Protein AF-A0A0R3EWM0-F1 (afdb_monomer)

Nearest PDB structures (foldseek):
  6puz-assembly1_A  TM=4.539E-01  e=3.784E+00  Saccharolobus solfataricus P2
  8fnm-assembly1_G  TM=4.538E-01  e=4.320E+00  Homo sapiens
  7usf-assembly1_A  TM=4.147E-01  e=6.431E+00  Mouse mammary tumor virus
  8fnh-assembly1_G  TM=4.161E-01  e=6.019E+00  Homo sapiens
  2rn7-assembly1_A  TM=3.243E-01  e=5.632E+00  Shigella flexneri

Solvent-accessible surface area (backbone atoms only — not comparable to full-atom values): 11299 Å² total; per-residue (Å²): 136,88,40,61,96,78,70,48,43,92,90,48,84,50,70,66,38,45,52,53,52,51,51,51,52,48,53,51,50,54,52,49,47,68,63,45,47,65,55,50,50,52,49,50,50,52,48,55,49,52,49,51,56,55,50,55,69,53,58,77,56,77,81,81,50,72,68,55,48,54,57,42,54,41,75,90,52,59,56,64,60,46,12,64,75,68,78,47,51,52,66,59,33,53,52,56,53,71,49,75,80,78,76,76,92,83,74,82,85,70,82,80,76,89,72,88,77,90,77,94,74,92,74,95,73,78,89,76,72,78,75,76,78,71,84,74,85,71,83,73,85,73,87,75,85,75,84,84,78,88,76,82,84,77,86,76,89,79,82,89,82,87,83,88,80,86,132

Mean predicted aligned error: 20.31 Å

pLDDT: mean 70.45, std 22.78, range [35.5, 98.19]

Foldseek 3Di:
DQDPPVSEDPPDPDPVNVVVVVVVVVVVVVVVCVVCVVVVVVVVVVVVVVVVVVVVVVVVPPDQDPVLLVLLLPPVDPLVVSCVVVVHDSVVSVCSNPPDDPPPDDDPPDDDDDDDDDDDDDDPDDPPPPPPPDDPPPPPPPDDPDDDDPDDPDDDDDDDDDDDDDD

Structure (mmCIF, N/CA/C/O backbone):
data_AF-A0A0R3EWM0-F1
#
_entry.id   AF-A0A0R3EWM0-F1
#
loop_
_atom_site.group_PDB
_atom_site.id
_atom_site.type_symbol
_atom_site.label_atom_id
_atom_site.label_alt_id
_atom_site.label_comp_id
_atom_site.label_asym_id
_atom_site.label_entity_id
_atom_site.label_seq_id
_atom_site.pdbx_PDB_ins_code
_atom_site.Cartn_x
_atom_site.Cartn_y
_atom_site.Cartn_z
_atom_site.occupancy
_atom_site.B_iso_or_equiv
_atom_site.auth_seq_id
_atom_site.auth_comp_id
_atom_site.auth_asym_id
_atom_site.auth_atom_id
_atom_site.pdbx_PDB_model_num
ATOM 1 N N . MET A 1 1 ? -29.289 -12.438 41.630 1.00 63.06 1 MET A N 1
ATOM 2 C CA . MET A 1 1 ? -27.905 -12.883 41.915 1.00 63.06 1 MET A CA 1
ATOM 3 C C . MET A 1 1 ? -27.040 -11.646 42.086 1.00 63.06 1 MET A C 1
ATOM 5 O O . MET A 1 1 ? -27.199 -10.721 41.302 1.00 63.06 1 MET A O 1
ATOM 9 N N . LYS A 1 2 ? -26.219 -11.570 43.141 1.00 68.06 2 LYS A N 1
ATOM 10 C CA . LYS A 1 2 ? -25.266 -10.465 43.342 1.00 68.06 2 LYS A CA 1
ATOM 11 C C . LYS A 1 2 ? -23.960 -10.847 42.635 1.00 68.06 2 LYS A C 1
ATOM 13 O O . LYS A 1 2 ? -23.447 -11.931 42.885 1.00 68.06 2 LYS A O 1
ATOM 18 N N . HIS A 1 3 ? -23.487 -10.006 41.725 1.00 69.19 3 HIS A N 1
ATOM 19 C CA . HIS A 1 3 ? -22.312 -10.239 40.879 1.00 69.19 3 HIS A CA 1
ATOM 20 C C . HIS A 1 3 ? -21.165 -9.396 41.424 1.00 69.19 3 HIS A C 1
ATOM 22 O O . HIS A 1 3 ? -21.308 -8.176 41.442 1.00 69.19 3 HIS A O 1
ATOM 28 N N . GLY A 1 4 ? -20.069 -10.030 41.852 1.00 67.81 4 GLY A N 1
ATOM 29 C CA . GLY A 1 4 ? -18.854 -9.362 42.333 1.00 67.81 4 GLY A CA 1
ATOM 30 C C . GLY A 1 4 ? -19.058 -8.241 43.368 1.00 67.81 4 GLY A C 1
ATOM 31 O O . GLY A 1 4 ? -20.158 -7.959 43.835 1.00 67.81 4 GLY A O 1
ATOM 32 N N . VAL A 1 5 ? -17.967 -7.570 43.737 1.00 68.69 5 VAL A N 1
ATOM 33 C CA . VAL A 1 5 ? -18.013 -6.339 44.556 1.00 68.69 5 VAL A CA 1
ATOM 34 C C . VAL A 1 5 ? -18.335 -5.111 43.686 1.00 68.69 5 VAL A C 1
ATOM 36 O O . VAL A 1 5 ? -18.838 -4.113 44.187 1.00 68.69 5 VAL A O 1
ATOM 39 N N . ALA A 1 6 ? -18.119 -5.210 42.369 1.00 72.56 6 ALA A N 1
ATOM 40 C CA . ALA A 1 6 ? -18.274 -4.122 41.399 1.00 72.56 6 ALA A CA 1
ATOM 41 C C . ALA A 1 6 ? -19.497 -4.268 40.468 1.00 72.56 6 ALA A C 1
ATOM 43 O O . ALA A 1 6 ? -19.597 -3.563 39.470 1.00 72.56 6 ALA A O 1
ATOM 44 N N . GLY A 1 7 ? -20.415 -5.206 40.732 1.00 77.94 7 GLY A N 1
ATOM 45 C CA . GLY A 1 7 ? -21.566 -5.450 39.849 1.00 77.94 7 GLY A CA 1
ATOM 46 C C . GLY A 1 7 ? -21.240 -6.220 38.560 1.00 77.94 7 GLY A C 1
ATOM 47 O O . GLY A 1 7 ? -22.154 -6.493 37.783 1.00 77.94 7 GLY A O 1
ATOM 48 N N . PHE A 1 8 ? -19.977 -6.613 38.375 1.00 84.75 8 PHE A N 1
ATOM 49 C CA . PHE A 1 8 ? -19.453 -7.420 37.274 1.00 84.75 8 PHE A CA 1
ATOM 50 C C . PHE A 1 8 ? -18.498 -8.497 37.816 1.00 84.75 8 PHE A C 1
ATOM 52 O O . PHE A 1 8 ? -17.813 -8.289 38.821 1.00 84.75 8 PHE A O 1
ATOM 59 N N . GLN A 1 9 ? -18.452 -9.653 37.153 1.00 87.69 9 GLN A N 1
ATOM 60 C CA . GLN A 1 9 ? -17.506 -10.728 37.447 1.00 87.69 9 GLN A CA 1
ATOM 61 C C . GLN A 1 9 ? -17.085 -11.412 36.143 1.00 87.69 9 GLN A C 1
ATOM 63 O O . GLN A 1 9 ? -17.926 -11.994 35.452 1.00 87.69 9 GLN A O 1
ATOM 68 N N . SER A 1 10 ? -15.785 -11.391 35.843 1.00 84.56 10 SER A N 1
ATOM 69 C CA . SER A 1 10 ? -15.227 -12.097 34.689 1.00 84.56 10 SER A CA 1
ATOM 70 C C . SER A 1 10 ? -15.478 -13.606 34.802 1.00 84.56 10 SER A C 1
ATOM 72 O O . SER A 1 10 ? -15.408 -14.197 35.881 1.00 84.56 10 SER A O 1
ATOM 74 N N . GLY A 1 11 ? -15.849 -14.234 33.683 1.00 85.50 11 GLY A N 1
ATOM 75 C CA . GLY A 1 11 ? -16.196 -15.660 33.626 1.00 85.50 11 GLY A CA 1
ATOM 76 C C . GLY A 1 11 ? -17.598 -16.022 34.141 1.00 85.50 11 GLY A C 1
ATOM 77 O O . GLY A 1 11 ? -18.019 -17.171 33.999 1.00 85.50 11 GLY A O 1
ATOM 78 N N . CYS A 1 12 ? -18.359 -15.071 34.694 1.00 89.44 12 CYS A N 1
ATOM 79 C CA . CYS A 1 12 ? -19.775 -15.285 34.987 1.00 89.44 12 CYS A CA 1
ATOM 80 C C . CYS A 1 12 ? -20.580 -15.386 33.679 1.00 89.44 12 CYS A C 1
ATOM 82 O O . CYS A 1 12 ? -20.404 -14.574 32.776 1.00 89.44 12 CYS A O 1
ATOM 84 N N . ARG A 1 13 ? -21.491 -16.363 33.582 1.00 87.88 13 ARG A N 1
ATOM 85 C CA . ARG A 1 13 ? -22.293 -16.622 32.368 1.00 87.88 13 ARG A CA 1
ATOM 86 C C . ARG A 1 13 ? -23.702 -16.022 32.388 1.00 87.88 13 ARG A C 1
ATOM 88 O O . ARG A 1 13 ? -24.516 -16.365 31.537 1.00 87.88 13 ARG A O 1
ATOM 95 N N . CYS A 1 14 ? -24.030 -15.167 33.359 1.00 91.56 14 CYS A N 1
ATOM 96 C CA . CYS A 1 14 ? -25.318 -14.476 33.327 1.00 91.56 14 CYS A CA 1
ATOM 97 C C . CYS A 1 14 ? -25.343 -13.431 32.199 1.00 91.56 14 CYS A C 1
ATOM 99 O O . CYS A 1 14 ? -24.302 -12.899 31.813 1.00 91.56 14 CYS A O 1
ATOM 101 N N . VAL A 1 15 ? -26.544 -13.108 31.712 1.00 90.69 15 VAL A N 1
ATOM 102 C CA . VAL A 1 15 ? -26.737 -12.174 30.589 1.00 90.69 15 VAL A CA 1
ATOM 103 C C . VAL A 1 15 ? -26.060 -10.827 30.853 1.00 90.69 15 VAL A C 1
ATOM 105 O O . VAL A 1 15 ? -25.339 -10.339 29.997 1.00 90.69 15 VAL A O 1
ATOM 108 N N . LYS A 1 16 ? -26.207 -10.270 32.063 1.00 90.19 16 LYS A N 1
ATOM 109 C CA . LYS A 1 16 ? -25.603 -8.981 32.423 1.00 90.19 16 LYS A CA 1
ATOM 110 C C . LYS A 1 16 ? -24.076 -8.989 32.299 1.00 90.19 16 LYS A C 1
ATOM 112 O O . LYS A 1 16 ? -23.528 -8.144 31.606 1.00 90.19 16 LYS A O 1
ATOM 117 N N . CYS A 1 17 ? -23.396 -9.939 32.946 1.00 91.19 17 CYS A N 1
ATOM 118 C CA . CYS A 1 17 ? -21.934 -10.007 32.889 1.00 91.19 17 CYS A CA 1
ATOM 119 C C . CYS A 1 17 ? -21.436 -10.283 31.465 1.00 91.19 17 CYS A C 1
ATOM 121 O O . CYS A 1 17 ? -20.393 -9.772 31.081 1.00 91.19 17 CYS A O 1
ATOM 123 N N . PHE A 1 18 ? -22.182 -11.055 30.672 1.00 90.75 18 PHE A N 1
ATOM 124 C CA . PHE A 1 18 ? -21.844 -11.286 29.271 1.00 90.75 18 PHE A CA 1
ATOM 125 C C . PHE A 1 18 ? -21.962 -10.010 28.423 1.00 90.75 18 PHE A C 1
ATOM 127 O O . PHE A 1 18 ? -21.046 -9.701 27.662 1.00 90.75 18 PHE A O 1
ATOM 134 N N . THR A 1 19 ? -23.050 -9.247 28.5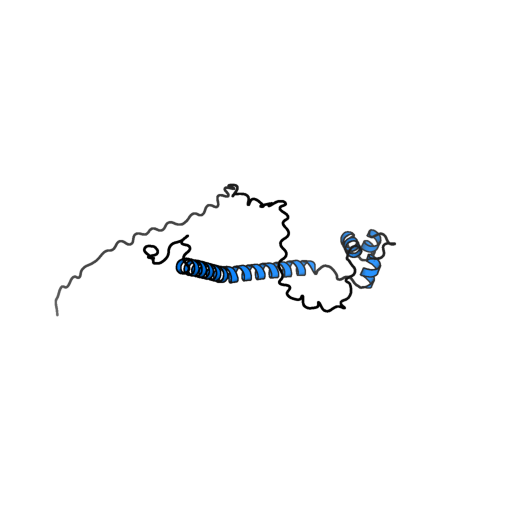72 1.00 91.62 19 THR A N 1
ATOM 135 C CA . THR A 1 19 ? -23.225 -7.959 27.885 1.00 91.62 19 THR A CA 1
ATOM 136 C C . THR A 1 19 ? -22.150 -6.961 28.304 1.00 91.62 19 THR A C 1
ATOM 138 O O . THR A 1 19 ? -21.540 -6.349 27.436 1.00 91.62 19 THR A O 1
ATOM 141 N N . ASP A 1 20 ? -21.865 -6.848 29.605 1.00 92.19 20 ASP A N 1
ATOM 142 C CA . ASP A 1 20 ? -20.848 -5.929 30.132 1.00 92.19 20 ASP A CA 1
ATOM 143 C C . ASP A 1 20 ? -19.434 -6.295 29.617 1.00 92.19 20 ASP A C 1
ATOM 145 O O . ASP A 1 20 ? -18.667 -5.413 29.236 1.00 92.19 20 ASP A O 1
ATOM 149 N N . GLU A 1 21 ? -19.090 -7.589 29.532 1.00 91.75 21 GLU A N 1
ATOM 150 C CA . GLU A 1 21 ? -17.810 -8.042 28.956 1.00 91.75 21 GLU A CA 1
ATOM 151 C C . GLU A 1 21 ? -17.736 -7.770 27.448 1.00 91.75 21 GLU A C 1
ATOM 153 O O . GLU A 1 21 ? -16.703 -7.337 26.941 1.00 91.75 21 GLU A O 1
ATOM 158 N N . THR A 1 22 ? -18.841 -7.983 26.729 1.00 93.06 22 THR A N 1
ATOM 159 C CA . THR A 1 22 ? -18.918 -7.705 25.288 1.00 93.06 22 THR A CA 1
ATOM 160 C C . THR A 1 22 ? -18.750 -6.211 25.017 1.00 93.06 22 THR A C 1
ATOM 162 O O . THR A 1 22 ? -17.961 -5.832 24.155 1.00 93.06 22 THR A O 1
ATOM 165 N N . GLN A 1 23 ? -19.431 -5.367 25.795 1.00 94.00 23 GLN A N 1
ATOM 166 C CA . GLN A 1 23 ? -19.327 -3.911 25.728 1.00 94.00 23 GLN A CA 1
ATOM 167 C C . GLN A 1 23 ? -17.889 -3.450 25.989 1.00 94.00 23 GLN A C 1
ATOM 169 O O . GLN A 1 23 ? -17.318 -2.705 25.199 1.00 94.00 23 GLN A O 1
ATOM 174 N N . ARG A 1 24 ? -17.255 -3.960 27.050 1.00 93.56 24 ARG A N 1
ATOM 175 C CA . ARG A 1 24 ? -15.848 -3.673 27.354 1.00 93.56 24 ARG A CA 1
ATOM 176 C C . ARG A 1 24 ? -14.922 -4.088 26.206 1.00 93.56 24 ARG A C 1
ATOM 178 O O . ARG A 1 24 ? -14.003 -3.348 25.864 1.00 93.56 24 ARG A O 1
ATOM 185 N N . ALA A 1 25 ? -15.132 -5.266 25.618 1.00 94.81 25 ALA A N 1
ATOM 186 C CA . ALA A 1 25 ? -14.331 -5.733 24.489 1.00 94.81 25 ALA A CA 1
ATOM 187 C C . ALA A 1 25 ? -14.495 -4.826 23.257 1.00 94.81 25 ALA A C 1
ATOM 189 O O . ALA A 1 25 ? -13.504 -4.523 22.593 1.00 94.81 25 ALA A O 1
ATOM 190 N N . GLN A 1 26 ? -15.714 -4.347 22.990 1.00 97.31 26 GLN A N 1
ATOM 191 C CA . GLN A 1 26 ? -15.992 -3.379 21.927 1.00 97.31 26 GLN A CA 1
ATOM 192 C C . GLN A 1 26 ? -15.299 -2.038 22.187 1.00 97.31 26 GLN A C 1
ATOM 194 O O . GLN A 1 26 ? -14.606 -1.536 21.309 1.00 97.31 26 GLN A O 1
ATOM 199 N N . GLU A 1 27 ? -15.392 -1.502 23.404 1.00 96.94 27 GLU A N 1
ATOM 200 C CA . GLU A 1 27 ? -14.726 -0.250 23.786 1.00 96.94 27 GLU A CA 1
ATOM 201 C C . GLU A 1 27 ? -13.203 -0.339 23.629 1.00 96.94 27 GLU A C 1
ATOM 203 O O . GLU A 1 27 ? -12.570 0.583 23.112 1.00 96.94 27 GLU A O 1
ATOM 208 N N . ILE A 1 28 ? -12.605 -1.471 24.019 1.00 97.19 28 ILE A N 1
ATOM 209 C CA . ILE A 1 28 ? -11.176 -1.731 23.805 1.00 97.19 28 ILE A CA 1
ATOM 210 C C . ILE A 1 28 ? -10.860 -1.780 22.308 1.00 97.19 28 ILE A C 1
ATOM 212 O O . ILE A 1 28 ? -9.879 -1.172 21.882 1.00 97.19 28 ILE A O 1
ATOM 216 N N . ALA A 1 29 ? -11.668 -2.482 21.511 1.00 96.44 29 ALA A N 1
ATOM 217 C CA . ALA A 1 29 ? -11.457 -2.589 20.071 1.00 96.44 29 ALA A CA 1
ATOM 218 C C . ALA A 1 29 ? -11.522 -1.216 19.388 1.00 96.44 29 ALA A C 1
ATOM 220 O O . ALA A 1 29 ? -10.616 -0.866 18.635 1.00 96.44 29 ALA A O 1
ATOM 221 N N . GLU A 1 30 ? -12.529 -0.401 19.701 1.00 98.19 30 GLU A N 1
ATOM 222 C CA . GLU A 1 30 ? -12.639 0.958 19.176 1.00 98.19 30 GLU A CA 1
ATOM 223 C C . GLU A 1 30 ? -11.470 1.846 19.612 1.00 98.19 30 GLU A C 1
ATOM 225 O O . GLU A 1 30 ? -10.948 2.620 18.812 1.00 98.19 30 GLU A O 1
ATOM 230 N N . ALA A 1 31 ? -11.041 1.749 20.874 1.00 97.75 31 ALA A N 1
ATOM 231 C CA . ALA A 1 31 ? -9.895 2.505 21.369 1.00 97.75 31 ALA A CA 1
ATOM 232 C C . ALA A 1 31 ? -8.600 2.112 20.641 1.00 97.75 31 ALA A C 1
ATOM 234 O O . ALA A 1 31 ? -7.809 2.985 20.288 1.00 97.75 31 ALA A O 1
ATOM 235 N N . GLN A 1 32 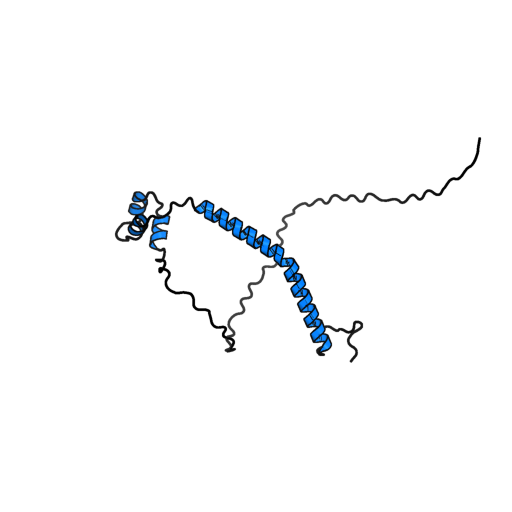? -8.397 0.817 20.377 1.00 98.06 32 GLN A N 1
ATOM 236 C CA . GLN A 1 32 ? -7.259 0.337 19.592 1.00 98.06 32 GLN A CA 1
ATOM 237 C C . GLN A 1 32 ? -7.336 0.821 18.144 1.00 98.06 32 GLN A C 1
ATOM 239 O O . GLN A 1 32 ? -6.338 1.323 17.637 1.00 98.06 32 GLN A O 1
ATOM 244 N N . LEU A 1 33 ? -8.501 0.735 17.495 1.00 96.56 33 LEU A N 1
ATOM 245 C CA . LEU A 1 33 ? -8.679 1.239 16.131 1.00 96.56 33 LEU A CA 1
ATOM 246 C C . LEU A 1 33 ? -8.331 2.726 16.043 1.00 96.56 33 LEU A C 1
ATOM 248 O O . LEU A 1 33 ? -7.474 3.091 15.248 1.00 96.56 33 LEU A O 1
ATOM 252 N N . ARG A 1 34 ? -8.887 3.560 16.931 1.00 97.62 34 ARG A N 1
ATOM 253 C CA . ARG A 1 34 ? -8.589 5.004 16.970 1.00 97.62 34 ARG A CA 1
ATOM 254 C C . ARG A 1 34 ? -7.109 5.306 17.207 1.00 97.62 34 ARG A C 1
ATOM 256 O O . ARG A 1 34 ? -6.602 6.306 16.712 1.00 97.62 34 ARG A O 1
ATOM 263 N N . TYR A 1 35 ? -6.421 4.479 17.992 1.00 97.00 35 TYR A N 1
ATOM 264 C CA . TYR A 1 35 ? -4.994 4.653 18.256 1.00 97.00 35 TYR A CA 1
ATOM 265 C C . TYR A 1 35 ? -4.129 4.267 17.048 1.00 97.00 35 TYR A C 1
ATOM 267 O O . TYR A 1 35 ? -3.183 4.979 16.713 1.00 97.00 35 TYR A O 1
ATOM 275 N N . TRP A 1 36 ? -4.445 3.145 16.398 1.00 96.88 36 TRP A N 1
ATOM 276 C CA . TRP A 1 36 ? -3.632 2.584 15.319 1.00 96.88 36 TRP A CA 1
ATOM 277 C C . TRP A 1 36 ? -3.931 3.171 13.943 1.00 96.88 36 TRP A C 1
ATOM 279 O O . TRP A 1 36 ? -3.023 3.196 13.121 1.00 96.88 36 TRP A O 1
ATOM 289 N N . GLU A 1 37 ? -5.145 3.656 13.687 1.00 96.88 37 GLU A N 1
ATOM 290 C CA . GLU A 1 37 ? -5.550 4.252 12.406 1.00 96.88 37 GLU A CA 1
ATOM 291 C C . GLU A 1 37 ? -4.553 5.308 11.895 1.00 96.88 37 GLU A C 1
ATOM 293 O O . GLU A 1 37 ? -3.960 5.070 10.846 1.00 96.88 37 GLU A O 1
ATOM 298 N N . PRO A 1 38 ? -4.195 6.372 12.644 1.00 96.88 38 PRO A N 1
ATOM 299 C CA . PRO A 1 38 ? -3.236 7.361 12.145 1.00 96.88 38 PRO A CA 1
ATOM 300 C C . PRO A 1 38 ? -1.819 6.797 11.945 1.00 96.88 38 PRO A C 1
ATOM 302 O O . PRO A 1 38 ? -1.061 7.295 11.114 1.00 96.88 38 PRO A O 1
ATOM 305 N N . ILE A 1 39 ? -1.431 5.767 12.707 1.00 95.94 39 ILE A N 1
ATOM 306 C CA . ILE A 1 39 ? -0.123 5.106 12.569 1.00 95.94 39 ILE A CA 1
ATOM 307 C C . ILE A 1 39 ? -0.094 4.269 11.290 1.00 95.94 39 ILE A C 1
ATOM 309 O O . ILE A 1 39 ? 0.896 4.298 10.559 1.00 95.94 39 ILE A O 1
ATOM 313 N N . ASN A 1 40 ? -1.174 3.538 11.023 1.00 95.19 40 ASN A N 1
ATOM 314 C CA . ASN A 1 40 ? -1.338 2.740 9.819 1.00 95.19 40 ASN A CA 1
ATOM 315 C C . ASN A 1 40 ? -1.439 3.641 8.590 1.00 95.19 40 ASN A C 1
ATOM 317 O O . ASN A 1 40 ? -0.729 3.390 7.624 1.00 95.19 40 ASN A O 1
ATOM 321 N N . ASP A 1 41 ? -2.200 4.734 8.665 1.00 94.56 41 ASP A N 1
ATOM 322 C CA . ASP A 1 41 ? -2.298 5.729 7.598 1.00 94.56 41 ASP A CA 1
ATOM 323 C C . ASP A 1 41 ? -0.926 6.330 7.285 1.00 94.56 41 ASP A C 1
ATOM 325 O O . ASP A 1 41 ? -0.490 6.337 6.135 1.00 94.56 41 ASP A O 1
ATOM 329 N N . ALA A 1 42 ? -0.174 6.757 8.305 1.00 93.94 42 ALA A N 1
ATOM 330 C CA . ALA A 1 42 ? 1.184 7.260 8.113 1.00 93.94 42 ALA A CA 1
ATOM 331 C C . ALA A 1 42 ? 2.125 6.185 7.539 1.00 93.94 42 ALA A C 1
ATOM 333 O O . ALA A 1 42 ? 2.988 6.477 6.703 1.00 93.94 42 ALA A O 1
ATOM 334 N N . ALA A 1 43 ? 1.973 4.928 7.964 1.00 92.44 43 ALA A N 1
ATOM 335 C CA . ALA A 1 43 ? 2.730 3.812 7.417 1.00 92.44 43 ALA A CA 1
ATOM 336 C C . ALA A 1 43 ? 2.384 3.575 5.938 1.00 92.44 43 ALA A C 1
ATOM 338 O O . ALA A 1 43 ? 3.308 3.454 5.129 1.00 92.44 43 ALA A O 1
ATOM 339 N N . ASP A 1 44 ? 1.106 3.602 5.567 1.00 89.69 44 ASP A N 1
ATOM 340 C CA . ASP A 1 44 ? 0.609 3.447 4.200 1.00 89.69 44 ASP A CA 1
ATOM 341 C C . ASP A 1 44 ? 1.035 4.616 3.309 1.00 89.69 44 ASP A C 1
ATOM 343 O O . ASP A 1 44 ? 1.529 4.412 2.196 1.00 89.69 44 ASP A O 1
ATOM 347 N N . GLU A 1 45 ? 0.965 5.852 3.795 1.00 88.75 45 GLU A N 1
ATOM 348 C CA . GLU A 1 45 ? 1.501 7.023 3.103 1.00 88.75 45 GLU A CA 1
ATOM 349 C C . GLU A 1 45 ? 3.013 6.905 2.888 1.00 88.75 45 GLU A C 1
ATOM 351 O O . GLU A 1 45 ? 3.516 7.151 1.785 1.00 88.75 45 GLU A O 1
ATOM 356 N N . SER A 1 46 ? 3.758 6.477 3.911 1.00 87.25 46 SER A N 1
ATOM 357 C CA . SER A 1 46 ? 5.205 6.279 3.807 1.00 87.25 46 SER A CA 1
ATOM 358 C C . SER A 1 46 ? 5.552 5.160 2.821 1.00 87.25 46 SER A C 1
ATOM 360 O O . SER A 1 46 ? 6.493 5.294 2.028 1.00 87.25 46 SER A O 1
ATOM 362 N N . TRP A 1 47 ? 4.771 4.077 2.819 1.00 84.00 47 TRP A N 1
ATOM 363 C CA . TRP A 1 47 ? 4.920 2.945 1.920 1.00 84.00 47 TRP A CA 1
ATOM 364 C C . TRP A 1 47 ? 4.615 3.390 0.492 1.00 84.00 47 TRP A C 1
ATOM 366 O O . TRP A 1 47 ? 5.494 3.311 -0.366 1.00 84.00 47 TRP A O 1
ATOM 376 N N . THR A 1 48 ? 3.436 3.957 0.231 1.00 83.19 48 THR A N 1
ATOM 377 C CA . THR A 1 48 ? 3.030 4.442 -1.099 1.00 83.19 48 THR A CA 1
ATOM 378 C C . THR A 1 48 ? 3.973 5.514 -1.645 1.00 83.19 48 THR A C 1
ATOM 380 O O . THR A 1 48 ? 4.291 5.493 -2.836 1.00 83.19 48 THR A O 1
ATOM 383 N N . SER A 1 49 ? 4.474 6.425 -0.807 1.00 79.56 49 SER A N 1
ATOM 384 C CA . SER A 1 49 ? 5.461 7.439 -1.198 1.00 79.56 49 SER A CA 1
ATOM 385 C C . SER A 1 49 ? 6.800 6.802 -1.557 1.00 79.56 49 SER A C 1
ATOM 387 O O . SER A 1 49 ? 7.360 7.084 -2.618 1.00 79.56 49 SER A O 1
ATOM 389 N N . ARG A 1 50 ? 7.294 5.867 -0.735 1.00 76.00 50 ARG A N 1
ATOM 390 C CA . ARG A 1 50 ? 8.523 5.111 -1.016 1.00 76.00 50 ARG A CA 1
ATOM 391 C C . ARG A 1 50 ? 8.401 4.289 -2.295 1.00 76.00 50 ARG A C 1
ATOM 393 O O . ARG A 1 50 ? 9.348 4.249 -3.081 1.00 76.00 50 ARG A O 1
ATOM 400 N N . TRP A 1 51 ? 7.254 3.659 -2.535 1.00 72.44 51 TRP A N 1
ATOM 401 C CA . TRP A 1 51 ? 6.997 2.938 -3.778 1.00 72.44 51 TRP A CA 1
ATOM 402 C C . TRP A 1 51 ? 6.950 3.879 -4.971 1.00 72.44 51 TRP A C 1
ATOM 404 O O . TRP A 1 51 ? 7.654 3.603 -5.937 1.00 72.44 51 TRP A O 1
ATOM 414 N N . ARG A 1 52 ? 6.241 5.014 -4.890 1.00 70.94 52 ARG A N 1
ATOM 415 C CA . ARG A 1 52 ? 6.213 6.029 -5.956 1.00 70.94 52 ARG A CA 1
ATOM 416 C C . ARG A 1 52 ? 7.612 6.516 -6.317 1.00 70.94 52 ARG A C 1
ATOM 418 O O . ARG A 1 52 ? 7.979 6.453 -7.490 1.00 70.94 52 ARG A O 1
ATOM 425 N N . LEU A 1 53 ? 8.414 6.902 -5.323 1.00 65.19 53 LEU A N 1
ATOM 426 C CA . LEU A 1 53 ? 9.802 7.333 -5.521 1.00 65.19 53 LEU A CA 1
ATOM 427 C C . LEU A 1 53 ? 10.662 6.217 -6.129 1.00 65.19 53 LEU A C 1
ATOM 429 O O . LEU A 1 53 ? 11.403 6.453 -7.077 1.00 65.19 53 LEU A O 1
ATOM 433 N N . ARG A 1 54 ? 10.524 4.971 -5.660 1.00 62.25 54 ARG A N 1
ATOM 434 C CA . ARG A 1 54 ? 11.259 3.822 -6.215 1.00 62.25 54 ARG A CA 1
ATOM 435 C C . ARG A 1 54 ? 10.833 3.491 -7.649 1.00 62.25 54 ARG A C 1
ATOM 437 O O . ARG A 1 54 ? 11.665 3.082 -8.462 1.00 62.25 54 ARG A O 1
ATOM 444 N N . THR A 1 55 ? 9.550 3.636 -7.972 1.00 60.44 55 THR A N 1
ATOM 445 C CA . THR A 1 55 ? 9.024 3.383 -9.319 1.00 60.44 55 THR A CA 1
ATOM 446 C C . THR A 1 55 ? 9.392 4.490 -10.298 1.00 60.44 55 THR A C 1
ATOM 448 O O . THR A 1 55 ? 9.750 4.169 -11.428 1.00 60.44 55 THR A O 1
ATOM 451 N N . SER A 1 56 ? 9.404 5.760 -9.878 1.00 58.34 56 SER A N 1
ATOM 452 C CA . SER A 1 56 ? 9.863 6.871 -10.721 1.00 58.34 56 SER A CA 1
ATOM 453 C C . SER A 1 56 ? 11.379 6.824 -10.936 1.00 58.34 56 SER A C 1
ATOM 455 O O . SER A 1 56 ? 11.860 7.046 -12.040 1.00 58.34 56 SER A O 1
ATOM 457 N N . GLN A 1 57 ? 12.162 6.378 -9.951 1.00 56.91 57 GLN A N 1
ATOM 458 C CA . GLN A 1 57 ? 13.591 6.114 -10.166 1.00 56.91 57 GLN A CA 1
ATOM 459 C C . GLN A 1 57 ? 13.831 5.007 -11.211 1.00 56.91 57 GLN A C 1
ATOM 461 O O . GLN A 1 57 ? 14.827 5.031 -11.937 1.00 56.91 57 GLN A O 1
ATOM 466 N N . ARG A 1 58 ? 12.893 4.055 -11.336 1.00 55.66 58 ARG A N 1
ATOM 467 C CA . ARG A 1 58 ? 12.863 3.051 -12.412 1.00 55.66 58 ARG A CA 1
ATOM 468 C C . ARG A 1 58 ? 12.241 3.559 -13.717 1.00 55.66 58 ARG A C 1
ATOM 470 O O . ARG A 1 58 ? 12.415 2.891 -14.731 1.00 55.66 58 ARG A O 1
ATOM 477 N N . SER A 1 59 ? 11.566 4.709 -13.756 1.00 60.00 59 SER A N 1
ATOM 478 C CA . SER A 1 59 ? 10.977 5.242 -14.995 1.00 60.00 59 SER A CA 1
ATOM 479 C C . SER A 1 59 ? 12.004 5.859 -15.949 1.00 60.00 59 SER A C 1
ATOM 481 O O . SER A 1 59 ? 11.658 6.184 -17.078 1.00 60.00 59 SER A O 1
ATOM 483 N N . ASN A 1 60 ? 13.287 5.912 -15.566 1.00 57.47 60 ASN A N 1
ATOM 484 C CA . ASN A 1 60 ? 14.397 6.077 -16.517 1.00 57.47 60 ASN A CA 1
ATOM 485 C C . ASN A 1 60 ? 14.534 4.882 -17.486 1.00 57.47 60 ASN A C 1
ATOM 487 O O . ASN A 1 60 ? 15.342 4.907 -18.415 1.00 57.47 60 ASN A O 1
ATOM 491 N N . VAL A 1 61 ? 13.760 3.808 -17.291 1.00 69.62 61 VAL A N 1
ATOM 492 C CA . VAL A 1 61 ? 13.610 2.744 -18.282 1.00 69.62 61 VAL A CA 1
ATOM 493 C C . VAL A 1 61 ? 12.855 3.307 -19.485 1.00 69.62 61 VAL A C 1
ATOM 495 O O . VAL A 1 61 ? 11.640 3.480 -19.438 1.00 69.62 61 VAL A O 1
ATOM 498 N N . ARG A 1 62 ? 13.586 3.547 -20.583 1.00 80.50 62 ARG A N 1
ATOM 499 C CA . ARG A 1 62 ? 13.034 3.901 -21.902 1.00 80.50 62 ARG A CA 1
ATOM 500 C C . ARG A 1 62 ? 11.773 3.074 -22.183 1.00 80.50 62 ARG A C 1
ATOM 502 O O . ARG A 1 62 ? 11.842 1.836 -22.161 1.00 80.50 62 ARG A O 1
ATOM 509 N N . SER A 1 63 ? 10.653 3.735 -22.475 1.00 84.06 63 SER A N 1
ATOM 510 C CA . SER A 1 63 ? 9.395 3.085 -22.862 1.00 84.06 63 SER A CA 1
ATOM 511 C C . SER A 1 63 ? 9.588 2.221 -24.112 1.00 84.06 63 SER A C 1
ATOM 513 O O . SER A 1 63 ? 10.474 2.470 -24.931 1.00 84.06 63 SER A O 1
ATOM 515 N N . TRP A 1 64 ? 8.827 1.135 -24.225 1.00 88.94 64 TRP A N 1
ATOM 516 C CA . TRP A 1 64 ? 8.883 0.255 -25.390 1.00 88.94 64 TRP A CA 1
ATOM 517 C C . TRP A 1 64 ? 7.928 0.772 -26.461 1.00 88.94 64 TRP A C 1
ATOM 519 O O . TRP A 1 64 ? 6.729 0.844 -26.209 1.00 88.94 64 TRP A O 1
ATOM 529 N N . ALA A 1 65 ? 8.457 1.115 -27.632 1.00 87.94 65 ALA A N 1
ATOM 530 C CA . ALA A 1 65 ? 7.629 1.424 -28.789 1.00 87.94 65 ALA A CA 1
ATOM 531 C C . ALA A 1 65 ? 7.002 0.138 -29.355 1.00 87.94 65 ALA A C 1
ATOM 533 O O . ALA A 1 65 ? 7.545 -0.953 -29.160 1.00 87.94 65 ALA A O 1
ATOM 534 N N . SER A 1 66 ? 5.864 0.238 -30.040 1.00 88.62 66 SER A N 1
ATOM 535 C CA . SER A 1 66 ? 5.126 -0.925 -30.557 1.00 88.62 66 SER A CA 1
ATOM 536 C C . SER A 1 66 ? 5.984 -1.787 -31.491 1.00 88.62 66 SER A C 1
ATOM 538 O O . SER A 1 66 ? 5.980 -3.016 -31.399 1.00 88.62 66 SER A O 1
ATOM 540 N N . GLU A 1 67 ? 6.795 -1.143 -32.327 1.00 91.56 67 GLU A N 1
ATOM 541 C CA . GLU A 1 67 ? 7.780 -1.769 -33.205 1.00 91.56 67 GLU A CA 1
ATOM 542 C C . GLU A 1 67 ? 8.901 -2.477 -32.427 1.00 91.56 67 GLU A C 1
ATOM 544 O O . GLU A 1 67 ? 9.289 -3.596 -32.775 1.00 91.56 67 GLU A O 1
ATOM 549 N N . ASP A 1 68 ? 9.365 -1.889 -31.319 1.00 93.19 68 ASP A N 1
ATOM 550 C CA . ASP A 1 68 ? 10.377 -2.491 -30.447 1.00 93.19 68 ASP A CA 1
ATOM 551 C C . ASP A 1 68 ? 9.815 -3.736 -29.741 1.00 93.19 68 ASP A C 1
ATOM 553 O O . ASP A 1 68 ? 10.530 -4.724 -29.556 1.00 93.19 68 ASP A O 1
ATOM 557 N N . ILE A 1 69 ? 8.534 -3.706 -29.350 1.00 93.44 69 ILE A N 1
ATOM 558 C CA . ILE A 1 69 ? 7.835 -4.846 -28.735 1.00 93.44 69 ILE A CA 1
ATOM 559 C C . ILE A 1 69 ? 7.723 -5.991 -29.738 1.00 93.44 69 ILE A C 1
ATOM 561 O O . ILE A 1 69 ? 8.043 -7.129 -29.387 1.00 93.44 69 ILE A O 1
ATOM 565 N N . ALA A 1 70 ? 7.299 -5.704 -30.972 1.00 93.38 70 ALA A N 1
ATOM 566 C CA . ALA A 1 70 ? 7.188 -6.703 -32.030 1.00 93.38 70 ALA A CA 1
ATOM 567 C C . ALA A 1 70 ? 8.546 -7.368 -32.304 1.00 93.38 70 ALA A C 1
ATOM 569 O O . ALA A 1 70 ? 8.652 -8.595 -32.288 1.00 93.38 70 ALA A O 1
ATOM 570 N N . LEU A 1 71 ? 9.606 -6.565 -32.437 1.00 94.31 71 LEU A N 1
ATOM 571 C CA . LEU A 1 71 ? 10.960 -7.067 -32.666 1.00 94.31 71 LEU A CA 1
ATOM 572 C C . LEU A 1 71 ? 11.507 -7.869 -31.473 1.00 94.31 71 LEU A C 1
ATOM 574 O O . LEU A 1 71 ? 12.192 -8.873 -31.658 1.00 94.31 71 LEU A O 1
ATOM 578 N N . ALA A 1 72 ? 11.219 -7.454 -30.236 1.00 94.62 72 ALA A N 1
ATOM 579 C CA . ALA A 1 72 ? 11.616 -8.207 -29.048 1.00 94.62 72 ALA A CA 1
ATOM 580 C C . ALA A 1 72 ? 10.875 -9.535 -28.911 1.00 94.62 72 ALA A C 1
ATOM 582 O O . ALA A 1 72 ? 11.490 -10.520 -28.489 1.00 94.62 72 ALA A O 1
ATOM 583 N N . ARG A 1 73 ? 9.587 -9.571 -29.267 1.00 93.94 73 ARG A N 1
ATOM 584 C CA . ARG A 1 73 ? 8.753 -10.776 -29.213 1.00 93.94 73 ARG A CA 1
ATOM 585 C C . ARG A 1 73 ? 9.038 -11.762 -30.339 1.00 93.94 73 ARG A C 1
ATOM 587 O O . ARG A 1 73 ? 8.767 -12.947 -30.148 1.00 93.94 73 ARG A O 1
ATOM 594 N N . ASP A 1 74 ? 9.637 -11.321 -31.441 1.00 93.38 74 ASP A N 1
ATOM 595 C CA . ASP A 1 74 ? 10.111 -12.219 -32.488 1.00 93.38 74 ASP A CA 1
ATOM 596 C C . ASP A 1 74 ? 11.187 -13.180 -31.943 1.00 93.38 74 ASP A C 1
ATOM 598 O O . ASP A 1 74 ? 12.307 -12.796 -31.576 1.00 93.38 74 ASP A O 1
ATOM 602 N N . ARG A 1 75 ? 10.817 -14.463 -31.854 1.00 93.00 75 ARG A N 1
ATOM 603 C CA . ARG A 1 75 ? 11.677 -15.540 -31.345 1.00 93.00 75 ARG A CA 1
ATOM 604 C C . ARG A 1 75 ? 12.602 -16.117 -32.410 1.00 93.00 75 ARG A C 1
ATOM 606 O O . ARG A 1 75 ? 13.540 -16.820 -32.043 1.00 93.00 75 ARG A O 1
ATOM 613 N N . SER A 1 76 ? 12.377 -15.806 -33.687 1.00 95.19 76 SER A N 1
ATOM 614 C CA . SER A 1 76 ? 13.268 -16.227 -34.772 1.00 95.19 76 SER A CA 1
ATOM 615 C C . SER A 1 76 ? 14.630 -15.525 -34.688 1.00 95.19 76 SER A C 1
ATOM 617 O O . SER A 1 76 ? 15.655 -16.073 -35.093 1.00 95.19 76 SER A O 1
ATOM 619 N N . ILE A 1 77 ? 14.667 -14.332 -34.082 1.00 94.38 77 ILE A N 1
ATOM 620 C CA . ILE A 1 77 ? 15.886 -13.553 -33.890 1.00 94.38 77 ILE A CA 1
ATOM 621 C C . ILE A 1 77 ? 16.483 -13.851 -32.502 1.00 94.38 77 ILE A C 1
ATOM 623 O O . ILE A 1 77 ? 15.788 -13.774 -31.484 1.00 94.38 77 ILE A O 1
ATOM 627 N N . PRO A 1 78 ? 17.795 -14.130 -32.387 1.00 95.62 78 PRO A N 1
ATOM 628 C CA . PRO A 1 78 ? 18.450 -14.280 -31.091 1.00 95.62 78 PRO A CA 1
ATOM 629 C C . PRO A 1 78 ? 18.326 -13.018 -30.226 1.00 95.62 78 PRO A C 1
ATOM 631 O O . PRO A 1 78 ? 18.606 -11.911 -30.689 1.00 95.62 78 PRO A O 1
ATOM 634 N N . ALA A 1 79 ? 18.001 -13.183 -28.939 1.00 95.62 79 ALA A N 1
ATOM 635 C CA . ALA A 1 79 ? 17.782 -12.066 -28.009 1.00 95.62 79 ALA A CA 1
ATOM 636 C C . ALA A 1 79 ? 18.965 -11.084 -27.954 1.00 95.62 79 ALA A C 1
ATOM 638 O O . ALA A 1 79 ? 18.765 -9.877 -27.860 1.00 95.62 79 ALA A O 1
ATOM 639 N N . ARG A 1 80 ? 20.204 -11.586 -28.070 1.00 96.38 80 ARG A N 1
ATOM 640 C CA . ARG A 1 80 ? 21.422 -10.756 -28.096 1.00 96.38 80 ARG A CA 1
ATOM 641 C C . ARG A 1 80 ? 21.475 -9.816 -29.302 1.00 96.38 80 ARG A C 1
ATOM 643 O O . ARG A 1 80 ? 21.886 -8.672 -29.147 1.00 96.38 80 ARG A O 1
ATOM 650 N N . LYS A 1 81 ? 21.040 -10.275 -30.482 1.00 96.50 81 LYS A N 1
ATOM 651 C CA . LYS A 1 81 ? 20.997 -9.440 -31.694 1.00 96.50 81 LYS A CA 1
ATOM 652 C C . LYS A 1 81 ? 19.931 -8.357 -31.571 1.00 96.50 81 LYS A C 1
ATOM 654 O O . LYS A 1 81 ? 20.193 -7.209 -31.911 1.00 96.50 81 LYS A O 1
ATOM 659 N N . VAL A 1 82 ? 18.764 -8.707 -31.032 1.00 97.12 82 VAL A N 1
ATOM 660 C CA . VAL A 1 82 ? 17.698 -7.731 -30.768 1.00 97.12 82 VAL A CA 1
ATOM 661 C C . VAL A 1 82 ? 18.147 -6.692 -29.738 1.00 97.12 82 VAL A C 1
ATOM 663 O O . VAL A 1 82 ? 17.970 -5.500 -29.958 1.00 97.12 82 VAL A O 1
ATOM 666 N N . ALA A 1 83 ? 18.793 -7.127 -28.654 1.00 95.75 83 ALA A N 1
ATOM 667 C CA . ALA A 1 83 ? 19.332 -6.247 -27.619 1.00 95.75 83 ALA A CA 1
ATOM 668 C C . ALA A 1 83 ? 20.331 -5.229 -28.191 1.00 95.75 83 ALA A C 1
ATOM 670 O O . ALA A 1 83 ? 20.182 -4.032 -27.952 1.00 95.75 83 ALA A O 1
ATOM 671 N N . ALA A 1 84 ? 21.286 -5.693 -29.007 1.00 95.44 84 ALA A N 1
ATOM 672 C CA . ALA A 1 84 ? 22.251 -4.827 -29.681 1.00 95.44 84 ALA A CA 1
ATOM 673 C C . ALA A 1 84 ? 21.571 -3.832 -30.637 1.00 95.44 84 ALA A C 1
ATOM 675 O O . ALA A 1 84 ? 21.899 -2.651 -30.622 1.00 95.44 84 ALA A O 1
ATOM 676 N N . ARG A 1 85 ? 20.585 -4.289 -31.423 1.00 95.31 85 ARG A N 1
ATOM 677 C CA . ARG A 1 85 ? 19.846 -3.441 -32.372 1.00 95.31 85 ARG A CA 1
ATOM 678 C C . ARG A 1 85 ? 18.997 -2.369 -31.683 1.00 95.31 85 ARG A C 1
ATOM 680 O O . ARG A 1 85 ? 18.887 -1.269 -32.205 1.00 95.31 85 ARG A O 1
ATOM 687 N N . LEU A 1 86 ? 18.404 -2.687 -30.533 1.00 93.00 86 LEU A N 1
ATOM 688 C CA . LEU A 1 86 ? 17.530 -1.781 -29.781 1.00 93.00 86 LEU A CA 1
ATOM 689 C C . LEU A 1 86 ? 18.270 -0.924 -28.742 1.00 93.00 86 LEU A C 1
ATOM 691 O O . LEU A 1 86 ? 17.628 -0.139 -28.043 1.00 93.00 86 LEU A O 1
ATOM 695 N N . GLY A 1 87 ? 19.587 -1.103 -28.579 1.00 92.19 87 GLY A N 1
ATOM 696 C CA . GLY A 1 87 ? 20.358 -0.436 -27.525 1.00 92.19 87 GLY A CA 1
ATOM 697 C C . GLY A 1 87 ? 19.866 -0.780 -26.112 1.00 92.19 87 GLY A C 1
ATOM 698 O O . GLY A 1 87 ? 19.905 0.057 -25.214 1.00 92.19 87 GLY A O 1
ATOM 699 N N . ARG A 1 88 ? 19.342 -1.996 -25.911 1.00 91.88 88 ARG A N 1
ATOM 700 C CA . ARG A 1 88 ? 18.795 -2.471 -24.629 1.00 91.88 88 ARG A CA 1
ATOM 701 C C . ARG A 1 88 ? 19.621 -3.622 -24.070 1.00 91.88 88 ARG A C 1
ATOM 703 O O . ARG A 1 88 ? 20.384 -4.273 -24.775 1.00 91.88 88 ARG A O 1
ATOM 710 N N . THR A 1 89 ? 19.437 -3.918 -22.787 1.00 93.31 89 THR A N 1
ATOM 711 C CA . THR A 1 89 ? 20.079 -5.079 -22.162 1.00 93.31 89 THR A CA 1
ATOM 712 C C . THR A 1 89 ? 19.425 -6.387 -22.614 1.00 93.31 89 THR A C 1
ATOM 714 O O . THR A 1 89 ? 18.223 -6.449 -22.883 1.00 93.31 89 THR A O 1
ATOM 717 N N . LEU A 1 90 ? 20.208 -7.470 -22.632 1.00 95.50 90 LEU A N 1
ATOM 718 C CA . LEU A 1 90 ? 19.707 -8.820 -22.914 1.00 95.50 90 LEU A CA 1
ATOM 719 C C . LEU A 1 90 ? 18.569 -9.223 -21.959 1.00 95.50 90 LEU A C 1
ATOM 721 O O . LEU A 1 90 ? 17.581 -9.817 -22.384 1.00 95.50 90 LEU A O 1
ATOM 725 N N . SER A 1 91 ? 18.696 -8.859 -20.679 1.00 92.50 91 SER A N 1
ATOM 726 C CA . SER A 1 91 ? 17.677 -9.116 -19.657 1.00 92.50 91 SER A CA 1
ATOM 727 C C . SER A 1 91 ? 16.356 -8.402 -19.972 1.00 92.50 91 SER A C 1
ATOM 729 O O . SER A 1 91 ? 15.301 -9.024 -19.898 1.00 92.50 91 SER A O 1
ATOM 731 N N . ALA A 1 92 ? 16.397 -7.143 -20.427 1.00 92.00 92 ALA A N 1
ATOM 732 C CA . ALA A 1 92 ? 15.192 -6.402 -20.806 1.00 92.00 92 ALA A CA 1
ATOM 733 C C . ALA A 1 92 ? 14.461 -7.035 -22.003 1.00 92.00 92 ALA A C 1
ATOM 735 O O . ALA A 1 92 ? 13.233 -7.119 -21.996 1.00 92.00 92 ALA A O 1
ATOM 736 N N . VAL A 1 93 ? 15.201 -7.517 -23.009 1.00 95.00 93 VAL A N 1
ATOM 737 C CA . VAL A 1 93 ? 14.619 -8.230 -24.161 1.00 95.00 93 VAL A CA 1
ATOM 738 C C . VAL A 1 93 ? 13.984 -9.551 -23.724 1.00 95.00 93 VAL A C 1
ATOM 740 O O . VAL A 1 93 ? 12.854 -9.845 -24.108 1.00 95.00 93 VAL A O 1
ATOM 743 N N . ASN A 1 94 ? 14.666 -10.331 -22.881 1.00 94.56 94 ASN A N 1
ATOM 744 C CA . ASN A 1 94 ? 14.113 -11.579 -22.353 1.00 94.56 94 ASN A CA 1
ATOM 745 C C . ASN A 1 94 ? 12.863 -11.332 -21.496 1.00 94.56 94 ASN A C 1
ATOM 747 O O . ASN A 1 94 ? 11.863 -12.017 -21.681 1.00 94.56 94 ASN A O 1
ATOM 751 N N . ALA A 1 95 ? 12.875 -10.324 -20.622 1.00 92.12 95 ALA A N 1
ATOM 752 C CA . ALA A 1 95 ? 11.706 -9.951 -19.830 1.00 92.12 95 ALA A CA 1
ATOM 753 C C . ALA A 1 95 ? 10.503 -9.590 -20.719 1.00 92.12 95 ALA A C 1
ATOM 755 O O . ALA A 1 95 ? 9.387 -10.022 -20.446 1.00 92.12 95 ALA A O 1
ATOM 756 N N . MET A 1 96 ? 10.724 -8.867 -21.825 1.00 92.62 96 MET A N 1
ATOM 757 C CA . MET A 1 96 ? 9.656 -8.543 -22.777 1.00 92.62 96 MET A CA 1
ATOM 758 C C . MET A 1 96 ? 9.098 -9.784 -23.498 1.00 92.62 96 MET A C 1
ATOM 760 O O . MET A 1 96 ? 7.894 -9.867 -23.735 1.00 92.62 96 MET A O 1
ATOM 764 N N . ARG A 1 97 ? 9.939 -10.780 -23.808 1.00 93.62 97 ARG A N 1
ATOM 765 C CA . ARG A 1 97 ? 9.515 -12.036 -24.464 1.00 93.62 97 ARG A CA 1
ATOM 766 C C . ARG A 1 97 ? 8.577 -12.889 -23.623 1.00 93.62 97 ARG A C 1
ATOM 768 O O . ARG A 1 97 ? 7.741 -13.593 -24.186 1.00 93.62 97 ARG A O 1
ATOM 775 N N . TYR A 1 98 ? 8.750 -12.849 -22.307 1.00 88.50 98 TYR A N 1
ATOM 776 C CA . TYR A 1 98 ? 7.934 -13.605 -21.358 1.00 88.50 98 TYR A CA 1
ATOM 777 C C . TYR A 1 98 ? 6.817 -12.769 -20.735 1.00 88.50 98 TYR A C 1
ATOM 779 O O . TYR A 1 98 ? 6.012 -13.301 -19.976 1.00 88.50 98 TYR A O 1
ATOM 787 N N . ARG A 1 99 ? 6.730 -11.472 -21.064 1.00 87.94 99 ARG A N 1
ATOM 788 C CA . ARG A 1 99 ? 5.625 -10.630 -20.615 1.00 87.94 99 ARG A CA 1
ATOM 789 C C . ARG A 1 99 ? 4.331 -11.115 -21.283 1.00 87.94 99 ARG A C 1
ATOM 791 O O . ARG A 1 99 ? 4.273 -11.075 -22.521 1.00 87.94 99 ARG A O 1
ATOM 798 N N . PRO A 1 100 ? 3.301 -11.522 -20.513 1.00 83.69 100 PRO A N 1
ATOM 799 C CA . PRO A 1 100 ? 2.020 -11.919 -21.085 1.00 83.69 100 PRO A CA 1
ATOM 800 C C . PRO A 1 100 ? 1.474 -10.774 -21.941 1.00 83.69 100 PRO A C 1
ATOM 802 O O . PRO A 1 100 ? 1.662 -9.596 -21.615 1.00 83.69 100 PRO A O 1
ATOM 805 N N . ALA A 1 101 ? 0.851 -11.098 -23.075 1.00 76.19 101 ALA A N 1
ATOM 806 C CA . ALA A 1 101 ? 0.035 -10.112 -23.768 1.00 76.19 101 ALA A CA 1
ATOM 807 C C . ALA A 1 101 ? -1.027 -9.658 -22.765 1.00 76.19 101 ALA A C 1
ATOM 809 O O . ALA A 1 101 ? -1.718 -10.497 -22.194 1.00 76.19 101 ALA A O 1
ATOM 810 N N . GLN A 1 102 ? -1.074 -8.360 -22.465 1.00 65.31 102 GLN A N 1
ATOM 811 C CA . GLN A 1 102 ? -2.226 -7.820 -21.759 1.00 65.31 102 GLN A CA 1
ATOM 812 C C . GLN A 1 102 ? -3.411 -8.137 -22.676 1.00 65.31 102 GLN A C 1
ATOM 814 O O . GLN A 1 102 ? -3.408 -7.698 -23.828 1.00 65.31 102 GLN A O 1
ATOM 819 N N . LEU A 1 103 ? -4.320 -9.000 -22.224 1.00 53.81 103 LEU A N 1
ATOM 820 C CA . LEU A 1 103 ? -5.642 -9.097 -22.827 1.00 53.81 103 LEU A CA 1
ATOM 821 C C . LEU A 1 103 ? -6.205 -7.674 -22.777 1.00 53.81 103 LEU A C 1
ATOM 823 O O . LEU A 1 103 ? -6.145 -7.038 -21.728 1.00 53.81 103 LEU A O 1
ATOM 827 N N . GLN A 1 104 ? -6.579 -7.137 -23.934 1.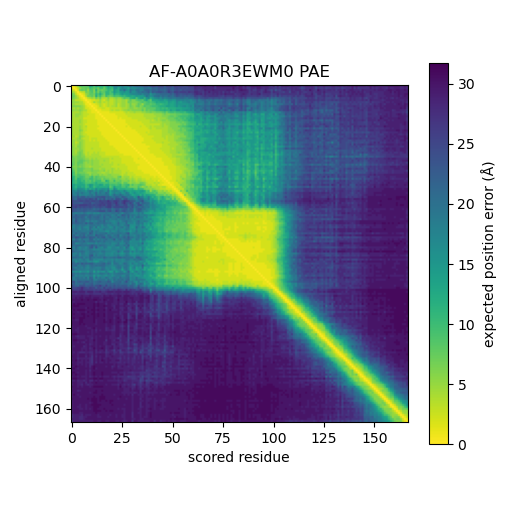00 49.91 104 GLN A N 1
ATOM 828 C CA . GLN A 1 104 ? -7.206 -5.824 -24.021 1.00 49.91 104 GLN A CA 1
ATOM 829 C C . GLN A 1 104 ? -8.489 -5.836 -23.185 1.00 49.91 104 GLN A C 1
ATOM 831 O O . GLN A 1 104 ? -9.186 -6.850 -23.159 1.00 49.91 104 GLN A O 1
ATOM 836 N N . ASP A 1 105 ? -8.733 -4.736 -22.476 1.00 51.34 105 ASP A N 1
ATOM 837 C CA . ASP A 1 105 ? -9.937 -4.510 -21.685 1.00 51.34 105 ASP A CA 1
ATOM 838 C C . ASP A 1 105 ? -11.178 -4.637 -22.573 1.00 51.34 105 ASP A C 1
ATOM 840 O O . ASP A 1 105 ? -11.393 -3.793 -23.432 1.00 51.34 105 ASP A O 1
ATOM 844 N N . ASP A 1 106 ? -11.969 -5.680 -22.344 1.00 48.59 106 ASP A N 1
ATOM 845 C CA . ASP A 1 106 ? -13.393 -5.764 -22.669 1.00 48.59 106 ASP A CA 1
ATOM 846 C C . ASP A 1 106 ? -13.991 -6.838 -21.750 1.00 48.59 106 ASP A C 1
ATOM 848 O O . ASP A 1 106 ? -14.167 -7.980 -22.152 1.00 48.59 106 ASP A O 1
ATOM 852 N N . ASP A 1 107 ? -14.197 -6.493 -20.477 1.00 42.53 107 ASP A N 1
ATOM 853 C CA . ASP A 1 107 ? -15.286 -7.033 -19.651 1.00 42.53 107 ASP A CA 1
ATOM 854 C C . ASP A 1 107 ? -15.371 -6.222 -18.342 1.00 42.53 107 ASP A C 1
ATOM 856 O O . ASP A 1 107 ? -14.430 -6.241 -17.538 1.00 42.53 107 ASP A O 1
ATOM 860 N N . PRO A 1 108 ? -16.463 -5.474 -18.081 1.00 50.56 108 PRO A N 1
ATOM 861 C CA . PRO A 1 108 ? -16.662 -4.868 -16.775 1.00 50.56 108 PRO A CA 1
ATOM 862 C C . PRO A 1 108 ? -16.806 -5.993 -15.750 1.00 50.56 108 PRO A C 1
ATOM 864 O O . PRO A 1 108 ? -17.679 -6.850 -15.873 1.00 50.56 108 PRO A O 1
ATOM 867 N N . ILE A 1 109 ? -15.942 -5.979 -14.733 1.00 48.81 109 ILE A N 1
ATOM 868 C CA . ILE A 1 109 ? -16.046 -6.831 -13.547 1.00 48.81 109 ILE A CA 1
ATOM 869 C C . ILE A 1 109 ? -17.475 -6.704 -13.010 1.00 48.81 109 ILE A C 1
ATOM 871 O O . ILE A 1 109 ? -17.856 -5.686 -12.431 1.00 48.81 109 ILE A O 1
ATOM 875 N N . SER A 1 110 ? -18.274 -7.738 -13.267 1.00 48.34 110 SER A N 1
ATOM 876 C CA . SER A 1 110 ? -19.609 -7.907 -12.709 1.00 48.34 110 SER A CA 1
ATOM 877 C C . SER A 1 110 ? -19.509 -7.881 -11.177 1.00 48.34 110 SER A C 1
ATOM 879 O O . SER A 1 110 ? -18.553 -8.451 -10.637 1.00 48.34 110 SER A O 1
ATOM 881 N N . PRO A 1 111 ? -20.444 -7.240 -10.451 1.00 47.25 111 PRO A N 1
ATOM 882 C CA . PRO A 1 111 ? -20.404 -7.219 -8.997 1.00 47.25 111 PRO A CA 1
ATOM 883 C C . PRO A 1 111 ? -20.503 -8.652 -8.478 1.00 47.25 111 PRO A C 1
ATOM 885 O O . PRO A 1 111 ? -21.407 -9.395 -8.858 1.00 47.25 111 PRO A O 1
ATOM 888 N N . VAL A 1 112 ? -19.569 -9.038 -7.612 1.00 55.22 112 VAL A N 1
ATOM 889 C CA . VAL A 1 112 ? -19.609 -10.323 -6.909 1.00 55.22 112 VAL A CA 1
ATOM 890 C C . VAL A 1 112 ? -20.886 -10.342 -6.058 1.00 55.22 112 VAL A C 1
ATOM 892 O O . VAL A 1 112 ? -21.033 -9.456 -5.213 1.00 55.22 112 VAL A O 1
ATOM 895 N N . PRO A 1 113 ? -21.829 -11.281 -6.261 1.00 42.97 113 PRO A N 1
ATOM 896 C CA . PRO A 1 113 ? -22.959 -11.405 -5.358 1.00 42.97 113 PRO A CA 1
ATOM 897 C C . PRO A 1 113 ? -22.474 -11.945 -4.010 1.00 42.97 113 PRO A C 1
ATOM 899 O O . PRO A 1 113 ? -21.825 -12.991 -3.935 1.00 42.97 113 PRO A O 1
ATOM 902 N N . ASP A 1 114 ? -22.814 -11.201 -2.959 1.00 42.94 114 ASP A N 1
ATOM 903 C CA . ASP A 1 114 ? -22.749 -11.609 -1.560 1.00 42.94 114 ASP A CA 1
ATOM 904 C C . ASP A 1 114 ? -23.417 -12.982 -1.401 1.00 42.94 114 ASP A C 1
ATOM 906 O O . ASP A 1 114 ? -24.619 -13.135 -1.614 1.00 42.94 114 ASP A O 1
ATOM 910 N N . SER A 1 115 ? -22.607 -14.000 -1.123 1.00 39.41 115 SER A N 1
ATOM 911 C CA . SER A 1 115 ? -23.062 -15.366 -0.876 1.00 39.41 115 SER A CA 1
ATOM 912 C C . SER A 1 115 ? -22.660 -15.734 0.543 1.00 39.41 115 SER A C 1
ATOM 914 O O . SER A 1 115 ? -21.647 -16.387 0.788 1.00 39.41 115 SER A O 1
ATOM 916 N N . SER A 1 116 ? -23.482 -15.278 1.484 1.00 46.47 116 SER A N 1
ATOM 917 C CA . SER A 1 116 ? -23.792 -16.074 2.667 1.00 46.47 116 SER A CA 1
ATOM 918 C C . SER A 1 116 ? -24.272 -17.446 2.186 1.00 46.47 116 SER A C 1
ATOM 920 O O . SER A 1 116 ? -25.167 -17.467 1.353 1.00 46.47 116 SER A O 1
ATOM 922 N N . GLU A 1 117 ? -23.633 -18.536 2.624 1.00 40.94 117 GLU A N 1
ATOM 923 C CA . GLU A 1 117 ? -24.208 -19.850 2.995 1.00 40.94 117 GLU A CA 1
ATOM 924 C C . GLU A 1 117 ? -23.052 -20.846 3.250 1.00 40.94 117 GLU A C 1
ATOM 926 O O . GLU A 1 117 ? -22.496 -21.488 2.362 1.00 40.94 117 GLU A O 1
ATOM 931 N N . GLU A 1 118 ? -22.637 -20.865 4.516 1.00 44.47 118 GLU A N 1
ATOM 932 C CA . GLU A 1 118 ? -22.236 -22.009 5.342 1.00 44.47 118 GLU A CA 1
ATOM 933 C C . GLU A 1 118 ? -22.177 -23.399 4.660 1.00 44.47 118 GLU A C 1
ATOM 935 O O . GLU A 1 118 ? -23.190 -23.993 4.293 1.00 44.47 118 GLU A O 1
ATOM 940 N N . GLY A 1 119 ? -20.980 -23.993 4.632 1.00 35.50 119 GLY A N 1
ATOM 941 C CA . GLY A 1 119 ? -20.751 -25.387 4.250 1.00 35.50 119 GLY A CA 1
ATOM 942 C C . GLY A 1 119 ? -19.484 -25.936 4.902 1.00 35.50 119 GLY A C 1
ATOM 943 O O . GLY A 1 119 ? -18.446 -26.074 4.260 1.00 35.50 119 GLY A O 1
ATOM 944 N N . HIS A 1 120 ? -19.555 -26.205 6.207 1.00 36.69 120 HIS A N 1
ATOM 945 C CA . HIS A 1 120 ? -18.521 -26.907 6.965 1.00 36.69 120 HIS A CA 1
ATOM 946 C C . HIS A 1 120 ? -18.335 -28.342 6.434 1.00 36.69 120 HIS A C 1
ATOM 948 O O . HIS A 1 120 ? -19.147 -29.214 6.724 1.00 36.69 120 HIS A O 1
ATOM 954 N N . GLU A 1 121 ? -17.219 -28.617 5.754 1.00 38.31 121 GLU A N 1
ATOM 955 C CA . GLU A 1 121 ? -16.687 -29.978 5.599 1.00 38.31 121 GLU A CA 1
ATOM 956 C C . GLU A 1 121 ? -15.265 -30.010 6.172 1.00 38.31 121 GLU A C 1
ATOM 958 O O . GLU A 1 121 ? -14.334 -29.348 5.704 1.00 38.31 121 GLU A O 1
ATOM 963 N N . SER A 1 122 ? -15.139 -30.760 7.261 1.00 47.84 122 SER A N 1
ATOM 964 C CA . SER A 1 122 ? -13.946 -30.926 8.078 1.00 47.84 122 SER A CA 1
ATOM 965 C C . SER A 1 122 ? -12.761 -31.448 7.264 1.00 47.84 122 SER A C 1
ATOM 967 O O . SER A 1 122 ? -12.776 -32.570 6.755 1.00 47.84 122 SER A O 1
ATOM 969 N N . ARG A 1 123 ? -11.677 -30.667 7.198 1.00 41.88 123 ARG A N 1
ATOM 970 C CA . ARG A 1 123 ? -10.364 -31.193 6.816 1.00 41.88 123 ARG A CA 1
ATOM 971 C C . ARG A 1 123 ? -9.269 -30.625 7.701 1.00 41.88 123 ARG A C 1
ATOM 973 O O . ARG A 1 123 ? -8.526 -29.724 7.324 1.00 41.88 123 ARG A O 1
ATOM 980 N N . ASP A 1 124 ? -9.179 -31.224 8.879 1.00 53.41 124 ASP A N 1
ATOM 981 C CA . ASP A 1 124 ? -8.019 -31.196 9.758 1.00 53.41 124 ASP A CA 1
ATOM 982 C C . ASP A 1 124 ? -6.765 -31.663 8.998 1.00 53.41 124 ASP A C 1
ATOM 984 O O . ASP A 1 124 ? -6.564 -32.860 8.784 1.00 53.41 124 ASP A O 1
ATOM 988 N N . LYS A 1 125 ? -5.965 -30.706 8.508 1.00 51.56 125 LYS A N 1
ATOM 989 C CA . LYS A 1 125 ? -4.603 -30.911 7.996 1.00 51.56 125 LYS A CA 1
ATOM 990 C C . LYS A 1 125 ? -3.761 -29.663 8.270 1.00 51.56 125 LYS A C 1
ATOM 992 O O . LYS A 1 125 ? -3.764 -28.714 7.496 1.00 51.56 125 LYS A O 1
ATOM 997 N N . HIS A 1 126 ? -2.990 -29.739 9.351 1.00 44.56 126 HIS A N 1
ATOM 998 C CA . HIS A 1 126 ? -1.777 -28.959 9.620 1.00 44.56 126 HIS A CA 1
ATOM 999 C C . HIS A 1 126 ? -1.953 -27.464 9.918 1.00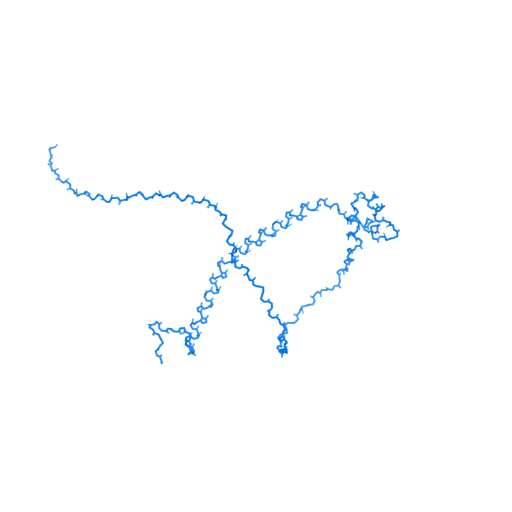 44.56 126 HIS A C 1
ATOM 1001 O O . HIS A 1 126 ? -1.703 -26.580 9.102 1.00 4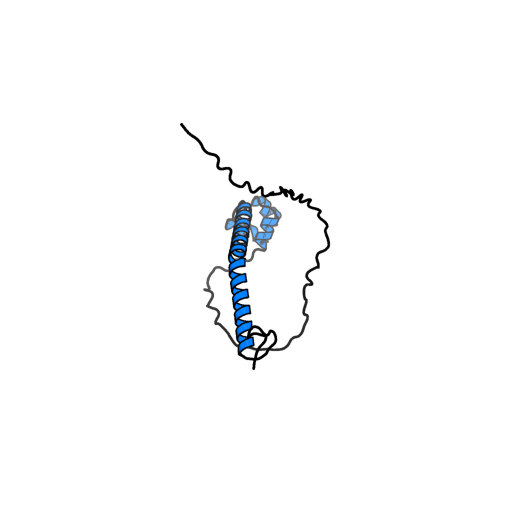4.56 126 HIS A O 1
ATOM 1007 N N . ARG A 1 127 ? -2.228 -27.205 11.197 1.00 43.19 127 ARG A N 1
ATOM 1008 C CA . ARG A 1 127 ? -1.895 -25.974 11.916 1.00 43.19 127 ARG A CA 1
ATOM 1009 C C . ARG A 1 127 ? -0.370 -25.759 11.899 1.00 43.19 127 ARG A C 1
ATOM 1011 O O . ARG A 1 127 ? 0.325 -26.125 12.840 1.00 43.19 127 ARG A O 1
ATOM 1018 N N . LEU A 1 128 ? 0.156 -25.175 10.826 1.00 42.50 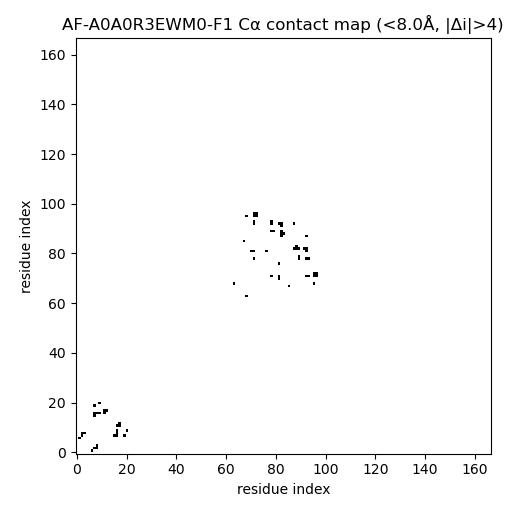128 LEU A N 1
ATOM 1019 C CA . LEU A 1 128 ? 1.490 -24.574 10.814 1.00 42.50 128 LEU A 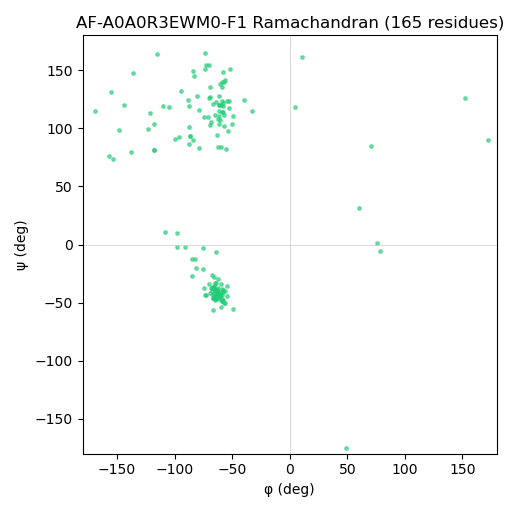CA 1
ATOM 1020 C C . LEU A 1 128 ? 1.367 -23.203 1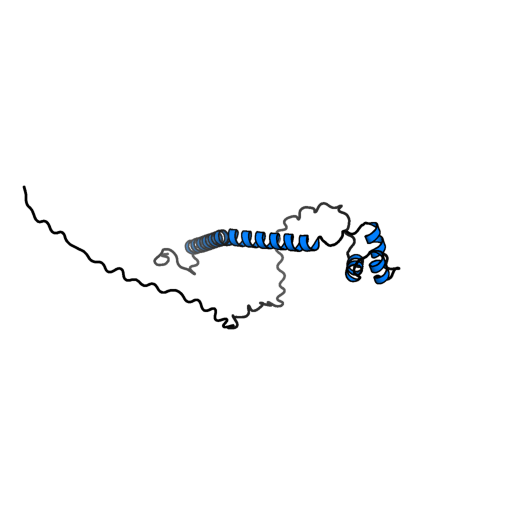1.487 1.00 42.50 128 LEU A C 1
ATOM 1022 O O . LEU A 1 128 ? 1.165 -22.178 10.842 1.00 42.50 128 LEU A O 1
ATOM 1026 N N . ILE A 1 129 ? 1.414 -23.203 12.821 1.00 43.56 129 ILE A N 1
ATOM 1027 C CA . ILE A 1 129 ? 1.749 -21.986 13.557 1.00 43.56 129 ILE A CA 1
ATOM 1028 C C . ILE A 1 129 ? 3.190 -21.687 13.157 1.00 43.56 129 ILE A C 1
ATOM 1030 O O . ILE A 1 129 ? 4.090 -22.455 13.488 1.00 43.56 129 ILE A O 1
ATOM 1034 N N . MET A 1 130 ? 3.414 -20.608 12.416 1.00 44.59 130 MET A N 1
ATOM 1035 C CA . MET A 1 130 ? 4.741 -20.009 12.378 1.00 44.59 130 MET A CA 1
ATOM 1036 C C . MET A 1 130 ? 5.034 -19.575 13.813 1.00 44.59 130 MET A C 1
ATOM 1038 O O . MET A 1 130 ? 4.437 -18.616 14.304 1.00 44.59 130 MET A O 1
ATOM 1042 N N . GLU A 1 131 ? 5.867 -20.340 14.515 1.00 45.88 131 GLU A N 1
ATOM 1043 C CA . GLU A 1 131 ? 6.424 -19.922 15.793 1.00 45.88 131 GLU A CA 1
ATOM 1044 C C . GLU A 1 131 ? 7.065 -18.551 15.577 1.00 45.88 131 GLU A C 1
ATOM 1046 O O . GLU A 1 131 ? 7.967 -18.397 14.754 1.00 45.88 131 GLU A O 1
ATOM 1051 N N . ILE A 1 132 ? 6.554 -17.536 16.273 1.00 48.81 132 ILE A N 1
ATOM 1052 C CA . ILE A 1 132 ? 7.235 -16.252 16.400 1.00 48.81 132 ILE A CA 1
ATOM 1053 C C . ILE A 1 132 ? 8.556 -16.587 17.098 1.00 48.81 132 ILE A C 1
ATOM 1055 O O . ILE A 1 132 ? 8.504 -17.053 18.241 1.00 48.81 132 ILE A O 1
ATOM 1059 N N . PRO A 1 133 ? 9.729 -16.408 16.463 1.00 45.19 133 PRO A N 1
ATOM 1060 C CA . PRO A 1 133 ? 10.983 -16.650 17.150 1.00 45.19 133 PRO A CA 1
ATOM 1061 C C . PRO A 1 133 ? 11.026 -15.719 18.361 1.00 45.19 133 PRO A C 1
ATOM 1063 O O . PRO A 1 133 ? 10.932 -14.498 18.212 1.00 45.19 133 PRO A O 1
ATOM 1066 N N . GLY A 1 134 ? 11.119 -16.298 19.561 1.00 41.81 134 GLY A N 1
ATOM 1067 C CA . GLY A 1 134 ? 11.376 -15.536 20.780 1.00 41.81 134 GLY A CA 1
ATOM 1068 C C . GLY A 1 134 ? 12.614 -14.655 20.587 1.00 41.81 134 GLY A C 1
ATOM 1069 O O . GLY A 1 134 ? 13.482 -15.003 19.779 1.00 41.81 134 GLY A O 1
ATOM 1070 N N . PRO A 1 135 ? 12.707 -13.503 21.273 1.00 45.62 135 PRO A N 1
ATOM 1071 C CA . PRO A 1 135 ? 13.784 -12.559 21.029 1.00 45.62 135 PRO A CA 1
ATOM 1072 C C . PRO A 1 135 ? 15.117 -13.248 21.319 1.00 45.62 135 PRO A C 1
ATOM 1074 O O . PRO A 1 135 ? 15.470 -13.500 22.470 1.00 45.62 135 PRO A O 1
ATOM 1077 N N . ALA A 1 136 ? 15.864 -13.559 20.260 1.00 43.94 136 ALA A N 1
ATOM 1078 C CA . ALA A 1 136 ? 17.280 -13.818 20.383 1.00 43.94 136 ALA A CA 1
ATOM 1079 C C . ALA A 1 136 ? 17.873 -12.549 20.990 1.00 43.94 136 ALA A C 1
ATOM 1081 O O . ALA A 1 136 ? 17.810 -11.484 20.372 1.00 43.94 136 ALA A O 1
ATOM 1082 N N . SER A 1 137 ? 18.386 -12.664 22.215 1.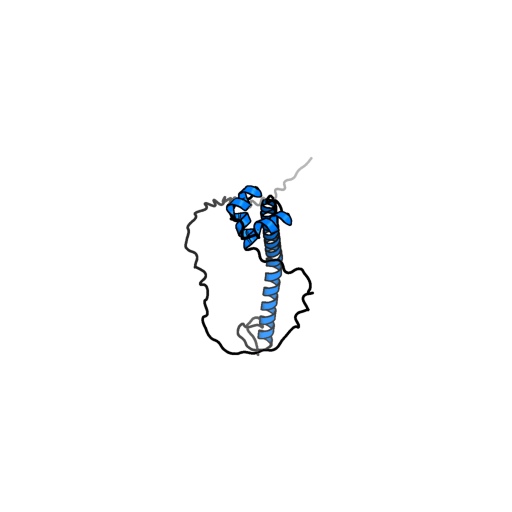00 49.75 137 SER A N 1
ATOM 1083 C CA . SER A 1 137 ? 19.157 -11.641 22.909 1.00 49.75 137 SER A CA 1
ATOM 1084 C C . SER A 1 137 ? 20.349 -11.232 22.047 1.00 49.75 137 SER A C 1
ATOM 1086 O O . SER A 1 137 ? 21.464 -11.707 22.224 1.00 49.75 137 SER A O 1
ATOM 1088 N N . THR A 1 138 ? 20.111 -10.347 21.087 1.00 43.78 138 THR A N 1
ATOM 1089 C CA . THR A 1 138 ? 21.150 -9.542 20.473 1.00 43.78 138 THR A CA 1
ATOM 1090 C C . THR A 1 138 ? 21.267 -8.327 21.365 1.00 43.78 138 THR A C 1
ATOM 1092 O O . THR A 1 138 ? 20.517 -7.359 21.256 1.00 43.78 138 THR A O 1
ATOM 1095 N N . THR A 1 139 ? 22.188 -8.416 22.315 1.00 40.00 139 THR A N 1
ATOM 1096 C CA . THR A 1 139 ? 22.702 -7.271 23.053 1.00 40.00 139 THR A CA 1
ATOM 1097 C C . THR A 1 139 ? 23.384 -6.328 22.062 1.00 40.00 139 THR A C 1
ATOM 1099 O O . THR A 1 139 ? 24.596 -6.371 21.874 1.00 40.00 139 THR A O 1
ATOM 1102 N N . CYS A 1 140 ? 22.611 -5.468 21.406 1.00 35.94 140 CYS A N 1
ATOM 1103 C CA . CYS A 1 140 ? 23.124 -4.203 20.908 1.00 35.94 140 CYS A CA 1
ATOM 1104 C C . CYS A 1 140 ? 23.001 -3.216 22.066 1.00 35.94 140 CYS A C 1
ATOM 1106 O O . CYS A 1 140 ? 21.944 -2.635 22.296 1.00 35.94 140 CYS A O 1
ATOM 1108 N N . ALA A 1 141 ? 24.080 -3.080 22.838 1.00 39.47 141 ALA A N 1
ATOM 1109 C CA . ALA A 1 141 ? 24.211 -2.027 23.829 1.00 39.47 141 ALA A CA 1
ATOM 1110 C C . ALA A 1 141 ? 24.195 -0.671 23.105 1.00 39.47 141 ALA A C 1
ATOM 1112 O O . ALA A 1 141 ? 25.221 -0.201 22.618 1.00 39.47 141 ALA A O 1
ATOM 1113 N N . MET A 1 142 ? 23.020 -0.053 22.999 1.00 39.88 142 MET A N 1
ATOM 1114 C CA . MET A 1 142 ? 22.929 1.379 22.756 1.00 39.88 142 MET A CA 1
ATOM 1115 C C . MET A 1 142 ? 22.959 2.053 24.122 1.00 39.88 142 MET A C 1
ATOM 1117 O O . MET A 1 142 ? 21.978 2.034 24.862 1.00 39.88 142 MET A O 1
ATOM 1121 N N . SER A 1 143 ? 24.127 2.588 24.475 1.00 43.81 143 SER A N 1
ATOM 1122 C CA . SER A 1 143 ? 24.305 3.445 25.641 1.00 43.81 143 SER A CA 1
ATOM 1123 C C . SER A 1 143 ? 23.368 4.645 25.531 1.00 43.81 143 SER A C 1
ATOM 1125 O O . SER A 1 143 ? 23.644 5.589 24.797 1.00 43.81 143 SER A O 1
ATOM 1127 N N . MET A 1 144 ? 22.258 4.606 26.261 1.00 40.41 144 MET A N 1
ATOM 1128 C CA . MET A 1 144 ? 21.444 5.782 26.543 1.00 40.41 144 MET A CA 1
ATOM 1129 C C . MET A 1 144 ? 21.805 6.249 27.949 1.00 40.41 144 MET A C 1
ATOM 1131 O O . MET A 1 144 ? 21.254 5.781 28.941 1.00 40.41 144 MET A O 1
ATOM 1135 N N . THR A 1 145 ? 22.785 7.144 28.044 1.00 42.94 145 THR A N 1
ATOM 1136 C CA . THR A 1 145 ? 23.011 7.925 29.259 1.00 42.94 145 THR A CA 1
ATOM 1137 C C . THR A 1 145 ? 21.856 8.909 29.411 1.00 42.94 145 THR A C 1
ATOM 1139 O O . THR A 1 145 ? 21.792 9.924 28.721 1.00 42.94 145 THR A O 1
ATOM 1142 N N . LEU A 1 146 ? 20.926 8.589 30.310 1.00 41.62 146 LEU A N 1
ATOM 1143 C CA . LEU A 1 146 ? 19.949 9.536 30.838 1.00 41.62 146 LEU A CA 1
ATOM 1144 C C . LEU A 1 146 ? 20.691 10.557 31.722 1.00 41.62 146 LEU A C 1
ATOM 1146 O O . LEU A 1 146 ? 21.415 10.134 32.626 1.00 41.62 146 LEU A O 1
ATOM 1150 N N . PRO A 1 147 ? 20.545 11.876 31.513 1.00 44.88 147 PRO A N 1
ATOM 1151 C CA . PRO A 1 147 ? 21.013 12.853 32.483 1.00 44.88 147 PRO A CA 1
ATOM 1152 C C . PRO A 1 147 ? 20.063 12.873 33.687 1.00 44.88 147 PRO A C 1
ATOM 1154 O O . PRO A 1 147 ? 18.926 13.335 33.603 1.00 44.88 147 PRO A O 1
ATOM 1157 N N . THR A 1 148 ? 20.540 12.369 34.822 1.00 43.34 148 THR A N 1
ATOM 1158 C CA . THR A 1 148 ? 19.925 12.557 36.137 1.00 43.34 148 THR A CA 1
ATOM 1159 C C . THR A 1 148 ? 20.130 14.011 36.558 1.00 43.34 148 THR A C 1
ATOM 1161 O O . THR A 1 148 ? 21.249 14.416 36.864 1.00 43.34 148 THR A O 1
ATOM 1164 N N . HIS A 1 149 ? 19.066 14.809 36.582 1.00 44.53 149 HIS A N 1
ATOM 1165 C CA . HIS A 1 149 ? 19.059 16.075 37.313 1.00 44.53 149 HIS A CA 1
ATOM 1166 C C . HIS A 1 149 ? 17.989 16.009 38.402 1.00 44.53 149 HIS A C 1
ATOM 1168 O O . HIS A 1 149 ? 16.876 16.505 38.244 1.00 44.53 149 HIS A O 1
ATOM 1174 N N . GLU A 1 150 ? 18.344 15.380 39.522 1.00 39.03 150 GLU A N 1
ATOM 1175 C CA . GLU A 1 150 ? 17.636 15.559 40.788 1.00 39.03 150 GLU A CA 1
ATOM 1176 C C . GLU A 1 150 ? 18.254 16.759 41.513 1.00 39.03 150 GLU A C 1
ATOM 1178 O O . GLU A 1 150 ? 19.193 16.646 42.297 1.00 39.03 150 GLU A O 1
ATOM 1183 N N . GLY A 1 151 ? 17.748 17.945 41.179 1.00 43.62 151 GLY A N 1
ATOM 1184 C CA . GLY A 1 151 ? 18.017 19.190 41.890 1.00 43.62 151 GLY A CA 1
ATOM 1185 C C . GLY A 1 151 ? 16.901 19.457 42.892 1.00 43.62 151 GLY A C 1
ATOM 1186 O O . GLY A 1 151 ? 15.871 20.021 42.540 1.00 43.62 151 GLY A O 1
ATOM 1187 N N . SER A 1 152 ? 17.130 18.995 44.117 1.00 39.84 152 SER A N 1
ATOM 1188 C CA . SER A 1 152 ? 16.362 19.194 45.349 1.00 39.84 152 SER A CA 1
ATOM 1189 C C . SER A 1 152 ? 15.666 20.565 45.466 1.00 39.84 152 SER A C 1
ATOM 1191 O O . SER A 1 152 ? 16.325 21.597 45.604 1.00 39.84 152 SER A O 1
ATOM 1193 N N . ILE A 1 153 ? 14.327 20.576 45.471 1.00 40.19 153 ILE A N 1
ATOM 1194 C CA . ILE A 1 153 ? 13.523 21.732 45.894 1.00 40.19 153 ILE A CA 1
ATOM 1195 C C . ILE A 1 153 ? 13.408 21.665 47.419 1.00 40.19 153 ILE A C 1
ATOM 1197 O O . ILE A 1 153 ? 12.493 21.047 47.965 1.00 40.19 153 ILE A O 1
ATOM 1201 N N . LEU A 1 154 ? 14.357 22.290 48.117 1.00 43.94 154 LEU A N 1
ATOM 1202 C CA . LEU A 1 154 ? 14.216 22.572 49.540 1.00 43.94 154 LEU A CA 1
ATOM 1203 C C . LEU A 1 154 ? 13.312 23.791 49.723 1.00 43.94 154 LEU A C 1
ATOM 1205 O O . LEU A 1 154 ? 13.631 24.909 49.323 1.00 43.94 154 LEU A O 1
ATOM 1209 N N . GLN A 1 155 ? 12.172 23.532 50.351 1.00 46.12 155 GLN A N 1
ATOM 1210 C CA . GLN A 1 155 ? 11.296 24.525 50.946 1.00 46.12 155 GLN A CA 1
ATOM 1211 C C . GLN A 1 155 ? 12.074 25.310 52.012 1.00 46.12 155 GLN A C 1
ATOM 1213 O O . GLN A 1 155 ? 12.580 24.725 52.967 1.00 46.12 155 GLN A O 1
ATOM 1218 N N . MET A 1 156 ? 12.133 26.635 51.885 1.00 37.66 156 MET A N 1
ATOM 1219 C CA . MET A 1 156 ? 12.394 27.521 53.017 1.00 37.66 156 MET A CA 1
ATOM 1220 C C . MET A 1 156 ? 11.244 28.512 53.117 1.00 37.66 156 MET A C 1
ATOM 1222 O O . MET A 1 156 ? 11.146 29.489 52.383 1.00 37.66 156 MET A O 1
ATOM 1226 N N . THR A 1 157 ? 10.345 28.191 54.036 1.00 45.03 157 THR A N 1
ATOM 1227 C CA . THR A 1 157 ? 9.366 29.094 54.622 1.00 45.03 157 THR A CA 1
ATOM 1228 C C . THR A 1 157 ? 10.101 30.215 55.355 1.00 45.03 157 THR A C 1
ATOM 1230 O O . THR A 1 157 ? 10.827 29.942 56.312 1.00 45.03 157 THR A O 1
ATOM 1233 N N . THR A 1 158 ? 9.899 31.468 54.958 1.00 44.06 158 THR A N 1
ATOM 1234 C CA . THR A 1 158 ? 10.235 32.630 55.788 1.00 44.06 158 THR A CA 1
ATOM 1235 C C . THR A 1 158 ? 8.940 33.294 56.248 1.00 44.06 158 THR A C 1
ATOM 1237 O O . THR A 1 158 ? 8.087 33.682 55.453 1.00 44.06 158 THR A O 1
ATOM 1240 N N . ALA A 1 159 ? 8.771 33.325 57.569 1.00 42.94 159 ALA A N 1
ATOM 1241 C CA . ALA A 1 159 ? 7.706 34.014 58.288 1.00 42.94 159 ALA A CA 1
ATOM 1242 C C . ALA A 1 159 ? 7.940 35.547 58.277 1.00 42.94 159 ALA A C 1
ATOM 1244 O O . ALA A 1 159 ? 9.047 35.982 57.948 1.00 42.94 159 ALA A O 1
ATOM 1245 N N . PRO A 1 160 ? 6.931 36.373 58.616 1.00 50.75 160 PRO A N 1
ATOM 1246 C CA . PRO A 1 160 ? 6.984 37.819 58.431 1.00 50.75 160 PRO A CA 1
ATOM 1247 C C . PRO A 1 160 ? 7.713 38.512 59.590 1.00 50.75 160 PRO A C 1
ATOM 1249 O O . PRO A 1 160 ? 7.587 38.106 60.746 1.00 50.75 160 PRO A O 1
ATOM 1252 N N . HIS A 1 161 ? 8.444 39.584 59.282 1.00 40.59 161 HIS A N 1
ATOM 1253 C CA . HIS A 1 161 ? 8.942 40.529 60.278 1.00 40.59 161 HIS A CA 1
ATOM 1254 C C . HIS A 1 161 ? 8.329 41.899 59.997 1.00 40.59 161 HIS A C 1
ATOM 1256 O O . HIS A 1 161 ? 8.671 42.572 59.026 1.00 40.59 161 HIS A O 1
ATOM 1262 N N . ASP A 1 162 ? 7.344 42.213 60.829 1.00 46.03 162 ASP A N 1
ATOM 1263 C CA . ASP A 1 162 ? 6.778 43.530 61.075 1.00 46.03 162 ASP A CA 1
ATOM 1264 C C . ASP A 1 162 ? 7.737 44.235 62.045 1.00 46.03 162 ASP A C 1
ATOM 1266 O O . ASP A 1 162 ? 8.059 43.652 63.079 1.00 46.03 162 ASP A O 1
ATOM 1270 N N . ASP A 1 163 ? 8.201 45.443 61.729 1.00 48.62 163 ASP A N 1
ATOM 1271 C CA . ASP A 1 163 ? 8.612 46.392 62.764 1.00 48.62 163 ASP A CA 1
ATOM 1272 C C . ASP A 1 163 ? 8.516 47.836 62.257 1.00 48.62 163 ASP A C 1
ATOM 1274 O O . ASP A 1 163 ? 8.930 48.196 61.153 1.00 48.62 163 ASP A O 1
ATOM 1278 N N . GLN A 1 164 ? 7.876 48.640 63.096 1.00 48.31 164 GLN A N 1
ATOM 1279 C CA . GLN A 1 164 ? 7.373 49.987 62.864 1.00 48.31 164 GLN A CA 1
ATOM 1280 C C . GLN A 1 164 ? 8.459 51.060 63.059 1.00 48.31 164 GLN A C 1
ATOM 1282 O O . GLN A 1 164 ? 9.292 50.926 63.947 1.00 48.31 164 GLN A O 1
ATOM 1287 N N . GLN A 1 165 ? 8.364 52.180 62.326 1.00 40.22 165 GLN A N 1
ATOM 1288 C CA . GLN A 1 165 ? 8.201 53.565 62.839 1.00 40.22 165 GLN A CA 1
ATOM 1289 C C . GLN A 1 165 ? 8.789 54.641 61.897 1.00 40.22 165 GLN A C 1
ATOM 1291 O O . GLN A 1 165 ? 9.955 54.584 61.529 1.00 40.22 165 GLN A O 1
ATOM 1296 N N . LEU A 1 166 ? 7.911 55.606 61.564 1.00 43.09 166 LEU A N 1
ATOM 1297 C CA . LEU A 1 166 ? 8.007 57.089 61.478 1.00 43.09 166 LEU A CA 1
ATOM 1298 C C . LEU A 1 166 ? 9.387 57.790 61.570 1.00 43.09 166 LEU A C 1
ATOM 1300 O O . LEU A 1 166 ? 10.286 57.263 62.222 1.00 43.09 166 LEU A O 1
ATOM 1304 N N . PRO A 1 167 ? 9.530 59.062 61.121 1.00 52.66 167 PRO A N 1
ATOM 1305 C CA . PRO A 1 167 ? 8.525 60.016 60.611 1.00 52.66 167 PRO A CA 1
ATOM 1306 C C . PRO A 1 167 ? 8.601 60.332 59.107 1.00 52.66 167 PRO A C 1
ATOM 1308 O O . PRO A 1 167 ? 9.656 60.092 58.481 1.00 52.66 167 PRO A O 1
#

Secondary structure (DSSP, 8-state):
---TTTS--TT--SHHHHHHHHHHHHHHHHHHHHHHHHHHHHHHHHHHHHHHHHHHHHTTS-PPPHHHHHHHH-SSS-HHHHHHHHT--HHHHHHHHHSPP--------PPPP------------------------------------------------------

Sequence (167 aa):
MKHGVAGFQSGCRCVKCFTDETQRAQEIAEAQLRYWEPINDAADESWTSRWRLRTSQRSNVRSWASEDIALARDRSIPARKVAARLGRTLSAVNAMRYRPAQLQDDDPISPVPDSSEEGHESRDKHRLIMEIPGPASTTCAMSMTLPTHEGSILQMTTAPHDDQQLP

Radius of gyration: 35.6 Å; Cα contacts (8 Å, |Δi|>4): 38; chains: 1; bounding box: 52×91×98 Å